Protein AF-A0A661MV82-F1 (afdb_monomer)

Mean predicted aligned error: 4.36 Å

Radius of gyration: 12.03 Å; Cα contacts (8 Å, |Δi|>4): 123; chains: 1; bounding box: 28×21×32 Å

Structure (mmCIF, N/CA/C/O backbone):
data_AF-A0A6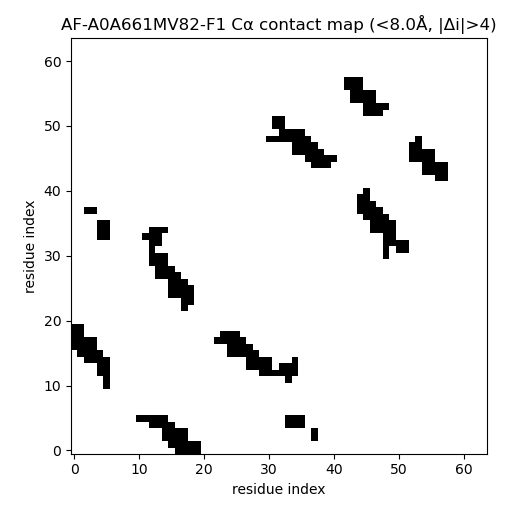61MV82-F1
#
_entry.id   AF-A0A661MV82-F1
#
loop_
_atom_site.group_PDB
_atom_site.id
_atom_site.type_symbol
_atom_site.label_atom_id
_atom_site.label_alt_id
_atom_site.label_comp_id
_atom_site.label_asym_id
_atom_site.label_entity_id
_atom_site.label_seq_id
_atom_site.pdbx_PDB_ins_code
_atom_site.Cartn_x
_atom_site.Cartn_y
_atom_site.Cartn_z
_atom_site.occupancy
_atom_site.B_iso_or_equiv
_atom_site.auth_seq_id
_atom_site.auth_comp_id
_atom_site.auth_asym_id
_atom_site.auth_atom_id
_atom_site.pdbx_PDB_model_num
ATOM 1 N N . VAL A 1 1 ? -11.402 3.042 6.324 1.00 90.94 1 VAL A N 1
ATOM 2 C CA . VAL A 1 1 ? -9.952 3.348 6.386 1.00 90.94 1 VAL A CA 1
ATOM 3 C C . VAL A 1 1 ? -9.563 4.149 5.155 1.00 90.94 1 VAL A C 1
ATOM 5 O O . VAL A 1 1 ? -10.340 4.153 4.209 1.00 90.94 1 VAL A O 1
ATOM 8 N N . ILE A 1 2 ? -8.422 4.829 5.173 1.00 93.44 2 ILE A N 1
ATOM 9 C CA . ILE A 1 2 ? -7.767 5.366 3.974 1.00 93.44 2 ILE A CA 1
ATOM 10 C C . ILE A 1 2 ? -6.587 4.445 3.674 1.00 93.44 2 ILE A C 1
ATOM 12 O O . ILE A 1 2 ? -5.848 4.100 4.597 1.00 93.44 2 ILE A O 1
ATOM 16 N N . VAL A 1 3 ? -6.427 4.038 2.417 1.00 94.44 3 VAL A N 1
ATOM 17 C CA . VAL A 1 3 ? -5.218 3.355 1.952 1.00 94.44 3 VAL A CA 1
ATOM 18 C C . VAL A 1 3 ? -4.497 4.297 1.007 1.00 94.44 3 VAL A C 1
ATOM 20 O O . VAL A 1 3 ? -5.097 4.802 0.064 1.00 94.44 3 VAL A O 1
ATOM 23 N N . THR A 1 4 ? -3.235 4.569 1.303 1.00 93.19 4 THR A N 1
ATOM 24 C CA . THR A 1 4 ? -2.399 5.487 0.530 1.00 93.19 4 THR A CA 1
ATOM 25 C C . THR A 1 4 ? -0.967 4.970 0.492 1.00 93.19 4 THR A C 1
ATOM 27 O O . THR A 1 4 ? -0.598 4.108 1.290 1.00 93.19 4 THR A O 1
ATOM 30 N N . GLY A 1 5 ? -0.151 5.489 -0.411 1.00 88.56 5 GLY A N 1
ATOM 31 C CA . GLY A 1 5 ? 1.269 5.179 -0.502 1.00 88.56 5 GLY A CA 1
ATOM 32 C C . GLY A 1 5 ? 2.052 6.379 -1.021 1.00 88.56 5 GLY A C 1
ATOM 33 O O . GLY A 1 5 ? 1.564 7.503 -0.936 1.00 88.56 5 GLY A O 1
ATOM 34 N N . TYR A 1 6 ? 3.256 6.096 -1.514 1.00 76.06 6 TYR A N 1
ATOM 35 C CA . TYR A 1 6 ? 4.237 7.018 -2.096 1.00 76.06 6 TYR A CA 1
ATOM 36 C C . TYR A 1 6 ?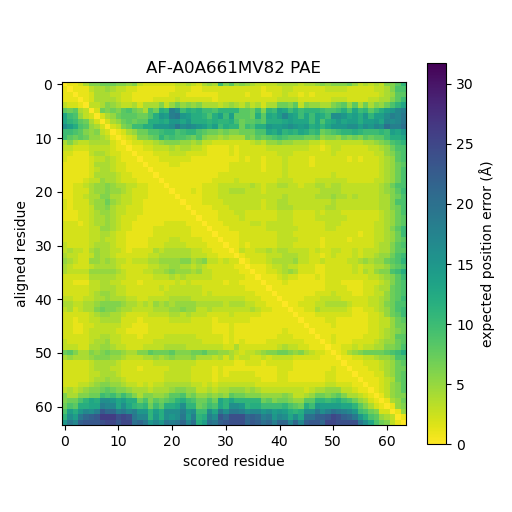 3.633 8.287 -2.727 1.00 76.06 6 TYR A C 1
ATOM 38 O O . TYR A 1 6 ? 2.933 8.223 -3.737 1.00 76.06 6 TYR A O 1
ATOM 46 N N . GLY A 1 7 ? 3.913 9.440 -2.121 1.00 62.91 7 GLY A N 1
ATOM 47 C CA . GLY A 1 7 ? 3.449 10.761 -2.538 1.00 62.91 7 GLY A CA 1
ATOM 48 C C . GLY A 1 7 ? 4.572 11.757 -2.853 1.00 62.91 7 GLY A C 1
ATOM 49 O O . GLY A 1 7 ? 4.279 12.794 -3.451 1.00 62.91 7 GLY A O 1
ATOM 50 N N . PHE A 1 8 ? 5.836 11.477 -2.487 1.00 65.75 8 PHE A N 1
ATOM 51 C CA . PHE A 1 8 ? 6.996 12.340 -2.776 1.00 65.75 8 PHE A CA 1
ATOM 52 C C . PHE A 1 8 ? 8.366 11.617 -2.667 1.00 65.75 8 PHE A C 1
ATOM 54 O O . PHE A 1 8 ? 8.439 10.456 -2.266 1.00 65.75 8 PHE A O 1
ATOM 61 N N . THR A 1 9 ? 9.469 12.295 -3.024 1.00 67.25 9 THR A N 1
ATOM 62 C CA . THR A 1 9 ? 10.845 11.746 -2.998 1.00 67.25 9 THR A CA 1
ATOM 63 C C . THR A 1 9 ? 11.270 11.275 -1.592 1.00 67.25 9 THR A C 1
ATOM 65 O O . THR A 1 9 ? 10.962 11.935 -0.603 1.00 67.25 9 THR A O 1
ATOM 68 N N . ASP A 1 10 ? 12.015 10.161 -1.521 1.00 76.88 10 ASP A N 1
ATOM 69 C CA . ASP A 1 10 ? 12.557 9.487 -0.316 1.00 76.88 10 ASP A CA 1
ATOM 70 C C . ASP A 1 10 ? 11.555 8.819 0.649 1.00 76.88 10 ASP A C 1
ATOM 72 O O . ASP A 1 10 ? 11.949 8.281 1.695 1.00 76.88 10 ASP A O 1
ATOM 76 N N . GLU A 1 11 ? 10.270 8.754 0.299 1.00 8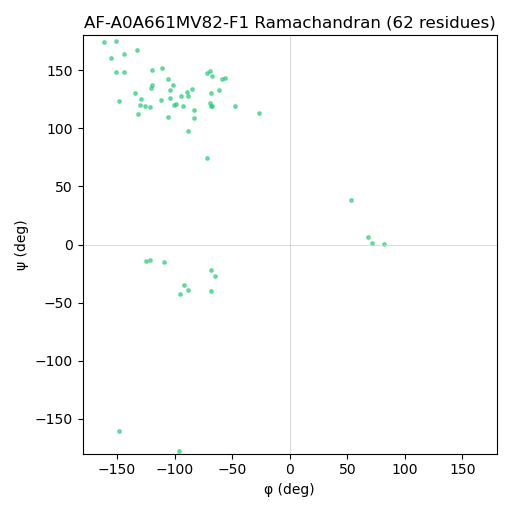1.06 11 GLU A N 1
ATOM 77 C CA . GLU A 1 11 ? 9.329 7.902 1.028 1.00 81.06 11 GLU A CA 1
ATOM 78 C C . GLU A 1 11 ? 9.613 6.410 0.797 1.00 81.06 11 GLU A C 1
ATOM 80 O O . GLU A 1 11 ? 10.121 5.993 -0.243 1.00 81.06 11 GLU A O 1
ATOM 85 N N . LYS A 1 12 ? 9.309 5.581 1.803 1.00 88.81 12 LYS A N 1
ATOM 86 C CA . LYS A 1 12 ? 9.487 4.125 1.712 1.00 88.81 12 LYS A CA 1
ATOM 87 C C . LYS A 1 12 ? 8.444 3.515 0.776 1.00 88.81 12 LYS A C 1
ATOM 89 O O . LYS A 1 12 ? 7.295 3.953 0.768 1.00 88.81 12 LYS A O 1
ATOM 94 N N . ASP A 1 13 ? 8.824 2.442 0.088 1.00 92.44 13 ASP A N 1
ATOM 95 C CA . ASP A 1 13 ? 7.931 1.633 -0.749 1.00 92.44 13 ASP A CA 1
ATOM 96 C C . ASP A 1 13 ? 6.963 0.807 0.118 1.00 92.44 13 ASP A C 1
ATOM 98 O O . ASP A 1 13 ? 7.119 -0.395 0.356 1.00 92.44 13 ASP A O 1
ATOM 102 N N . GLU A 1 14 ? 5.964 1.485 0.678 1.00 93.88 14 GLU A N 1
ATOM 103 C CA . GLU A 1 14 ? 4.939 0.879 1.518 1.00 93.88 14 GLU A CA 1
ATOM 104 C C . GLU A 1 14 ? 3.560 1.517 1.314 1.00 93.88 14 GLU A C 1
ATOM 106 O O . GLU A 1 14 ? 3.411 2.714 1.066 1.00 93.88 14 GLU A O 1
ATOM 111 N N . LEU A 1 15 ? 2.528 0.694 1.474 1.00 94.62 15 LEU A N 1
ATOM 112 C CA . LEU A 1 15 ? 1.154 1.135 1.655 1.00 94.62 15 LEU A CA 1
ATOM 113 C C . LEU A 1 15 ? 0.916 1.435 3.134 1.00 94.62 15 LEU A C 1
ATOM 115 O O . LEU A 1 15 ? 1.235 0.631 4.015 1.00 94.62 15 LEU A O 1
ATOM 119 N N . ASN A 1 16 ? 0.286 2.570 3.399 1.00 94.00 16 ASN A N 1
ATOM 120 C CA . ASN A 1 16 ? -0.172 2.994 4.708 1.00 94.00 16 ASN A CA 1
ATOM 121 C C . ASN A 1 16 ? -1.689 2.816 4.800 1.00 94.00 16 ASN A C 1
ATOM 123 O O . ASN A 1 16 ? -2.442 3.353 3.987 1.00 94.00 16 ASN A O 1
ATOM 127 N N . VAL A 1 17 ? -2.140 2.100 5.832 1.00 94.19 17 VAL A N 1
ATOM 128 C CA . VAL A 1 17 ? -3.560 2.011 6.189 1.00 94.19 17 VAL A CA 1
ATOM 129 C C . VAL A 1 17 ? -3.805 2.947 7.357 1.00 94.19 17 VAL A C 1
ATOM 131 O O . VAL A 1 17 ? -3.208 2.789 8.423 1.00 94.19 17 VAL A O 1
ATOM 134 N N . ILE A 1 18 ? -4.680 3.924 7.162 1.00 93.94 18 ILE A N 1
ATOM 135 C CA . ILE A 1 18 ? -4.912 5.016 8.100 1.00 93.94 18 ILE A CA 1
ATOM 136 C C . ILE A 1 18 ? -6.369 4.990 8.561 1.00 93.94 18 ILE A C 1
ATOM 138 O O . ILE A 1 18 ? -7.308 4.769 7.785 1.00 93.94 18 ILE A O 1
ATOM 142 N N . ASP A 1 19 ? -6.566 5.204 9.855 1.00 93.75 19 ASP A N 1
ATOM 143 C CA . ASP A 1 19 ? -7.874 5.464 10.425 1.00 93.75 19 ASP A CA 1
ATOM 144 C C . ASP A 1 19 ? -8.382 6.824 9.930 1.00 93.75 19 ASP A C 1
ATOM 146 O O . ASP A 1 19 ? -7.770 7.862 10.177 1.00 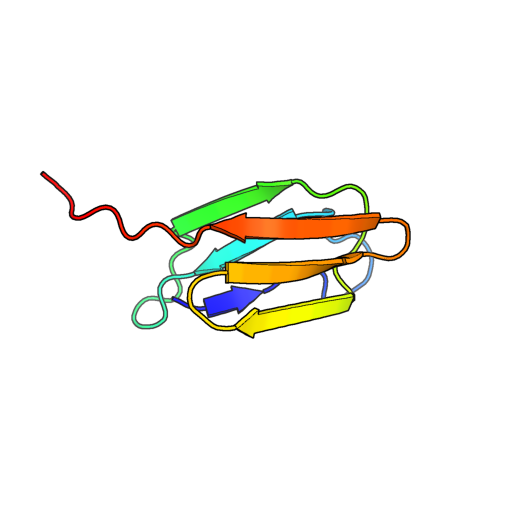93.75 19 ASP A O 1
ATOM 150 N N . ARG A 1 20 ? -9.515 6.821 9.224 1.00 93.00 20 ARG A N 1
ATOM 151 C CA . ARG A 1 20 ? -10.049 8.033 8.583 1.00 93.00 20 ARG A CA 1
ATOM 152 C C . ARG A 1 20 ? -10.544 9.091 9.571 1.00 93.00 20 ARG A C 1
ATOM 154 O O . ARG A 1 20 ? -10.705 10.233 9.170 1.00 93.00 20 ARG A O 1
ATOM 161 N N . ALA A 1 21 ? -10.875 8.702 10.801 1.00 95.50 21 ALA A N 1
ATOM 162 C CA . ALA A 1 21 ? -11.460 9.599 11.793 1.00 95.50 21 ALA A CA 1
ATOM 163 C C . ALA A 1 21 ? -10.382 10.254 12.663 1.00 95.50 21 ALA A C 1
ATOM 165 O O . ALA A 1 21 ? -10.521 11.405 13.057 1.00 95.50 21 ALA A O 1
ATOM 166 N N . THR A 1 22 ? -9.306 9.520 12.950 1.00 96.25 22 THR A N 1
ATOM 167 C CA . THR A 1 22 ? -8.251 9.944 13.884 1.00 96.25 22 THR A CA 1
ATOM 168 C C . THR A 1 22 ? -6.932 10.294 13.201 1.00 96.25 22 THR A C 1
ATOM 170 O O . THR A 1 22 ? -6.051 10.862 13.838 1.00 96.25 22 THR A O 1
ATOM 173 N N . GLY A 1 23 ? -6.745 9.908 11.935 1.00 93.62 23 GLY A N 1
ATOM 174 C CA . GLY A 1 23 ? -5.462 10.026 11.236 1.00 93.62 23 GLY A CA 1
ATOM 175 C C . GLY A 1 23 ? -4.395 9.044 11.734 1.00 93.62 23 GLY A C 1
ATOM 176 O O . GLY A 1 23 ? -3.270 9.039 11.236 1.00 93.62 23 GLY A O 1
ATOM 177 N N . ARG A 1 24 ? -4.719 8.176 12.702 1.00 94.69 24 ARG A N 1
ATOM 178 C CA . ARG A 1 24 ? -3.777 7.190 13.234 1.00 94.69 24 ARG A CA 1
ATOM 179 C C . ARG A 1 24 ? -3.465 6.135 12.176 1.00 94.69 24 ARG A C 1
ATOM 181 O O . ARG A 1 24 ? -4.367 5.506 11.625 1.00 94.69 24 ARG A O 1
ATOM 188 N N . ARG A 1 25 ? -2.180 5.865 11.949 1.00 93.12 25 ARG A N 1
ATOM 189 C CA . ARG A 1 25 ? -1.740 4.741 11.113 1.00 93.12 25 ARG A CA 1
ATOM 190 C C . ARG A 1 25 ? -2.062 3.412 11.799 1.00 93.12 25 ARG A C 1
ATOM 192 O O . ARG A 1 25 ? -1.567 3.138 12.888 1.00 93.12 25 ARG A O 1
ATOM 199 N N . LEU A 1 26 ? -2.890 2.603 11.147 1.00 93.44 26 LEU A N 1
ATOM 200 C CA . LEU A 1 26 ? -3.348 1.294 11.611 1.00 93.44 26 LEU A CA 1
ATOM 201 C C . LEU A 1 26 ? -2.403 0.170 11.180 1.00 93.44 26 LEU A C 1
ATOM 203 O O . LEU A 1 26 ? -2.173 -0.765 11.942 1.00 93.44 26 LEU A O 1
ATOM 207 N N . HIS A 1 27 ? -1.867 0.245 9.959 1.00 92.94 27 HIS A N 1
ATOM 208 C CA . HIS A 1 27 ? -1.021 -0.805 9.394 1.00 92.94 27 HIS A CA 1
ATOM 209 C C . HIS A 1 27 ? -0.071 -0.266 8.318 1.00 92.94 27 HIS A C 1
ATOM 211 O O . HIS A 1 27 ? -0.300 0.809 7.757 1.00 92.94 27 HIS A O 1
ATOM 217 N N . ARG A 1 28 ? 0.988 -1.038 8.040 1.00 93.69 28 ARG A N 1
ATOM 218 C CA . ARG A 1 28 ? 1.936 -0.813 6.948 1.00 93.69 28 ARG A CA 1
ATOM 219 C C . ARG A 1 28 ? 2.221 -2.110 6.215 1.00 93.69 28 ARG A C 1
ATOM 221 O O . ARG A 1 28 ? 2.591 -3.092 6.854 1.00 93.69 28 ARG A O 1
ATOM 228 N N . GLN A 1 29 ? 2.117 -2.063 4.896 1.00 94.75 29 GLN A N 1
ATOM 229 C CA . GLN A 1 29 ? 2.390 -3.189 4.015 1.00 94.75 29 GLN A CA 1
ATOM 230 C C . GLN A 1 29 ? 3.502 -2.796 3.046 1.00 94.75 29 GLN A C 1
ATOM 232 O O . GLN A 1 29 ? 3.329 -1.871 2.258 1.00 94.75 29 GLN A O 1
ATOM 237 N N . ARG A 1 30 ? 4.640 -3.495 3.091 1.00 94.19 30 ARG A N 1
ATOM 238 C CA . ARG A 1 30 ? 5.723 -3.277 2.121 1.00 94.19 30 ARG A CA 1
ATOM 239 C C . ARG A 1 30 ? 5.293 -3.720 0.725 1.00 94.19 30 ARG A C 1
ATOM 241 O O . ARG A 1 30 ? 4.582 -4.721 0.595 1.00 94.19 30 ARG A O 1
ATOM 248 N N . VAL A 1 31 ? 5.775 -2.997 -0.276 1.00 93.25 31 VAL A N 1
ATOM 249 C CA . VAL A 1 31 ? 5.653 -3.310 -1.704 1.00 93.25 31 VAL A CA 1
ATOM 250 C C . VAL A 1 31 ? 7.025 -3.162 -2.374 1.00 93.25 31 VAL A C 1
ATOM 252 O O . VAL A 1 31 ? 7.964 -2.673 -1.749 1.00 93.25 31 VAL A O 1
ATOM 255 N N . ALA A 1 32 ? 7.167 -3.644 -3.608 1.00 91.62 32 ALA A N 1
ATOM 256 C CA . ALA A 1 32 ? 8.446 -3.669 -4.320 1.00 91.62 32 ALA A CA 1
ATOM 257 C C . ALA A 1 32 ? 8.953 -2.270 -4.702 1.00 91.62 32 ALA A C 1
ATOM 259 O O . ALA A 1 32 ? 10.142 -1.997 -4.567 1.00 91.62 32 ALA A O 1
ATOM 260 N N . SER A 1 33 ? 8.050 -1.388 -5.134 1.00 92.00 33 SER A N 1
ATOM 261 C CA . SER A 1 33 ? 8.347 0.003 -5.478 1.00 92.00 33 SER A CA 1
ATOM 262 C C . SER A 1 33 ? 7.132 0.908 -5.240 1.00 92.00 33 SER A C 1
ATOM 264 O O . SER A 1 33 ? 6.049 0.426 -4.889 1.00 92.00 33 SER A O 1
ATOM 266 N N . GLY A 1 34 ? 7.306 2.218 -5.424 1.00 89.81 34 GLY A N 1
ATOM 267 C CA . GLY A 1 34 ? 6.279 3.233 -5.201 1.00 89.81 34 GLY A CA 1
ATOM 268 C C . GLY A 1 34 ? 4.925 2.881 -5.842 1.00 89.81 34 GLY A C 1
ATOM 269 O O . GLY A 1 34 ? 4.850 2.731 -7.065 1.00 89.81 34 GLY A O 1
ATOM 270 N N . PRO A 1 35 ? 3.839 2.737 -5.055 1.00 92.88 35 PRO A N 1
ATOM 271 C CA . PRO A 1 35 ? 2.507 2.477 -5.592 1.00 92.88 35 PRO A CA 1
ATOM 272 C C . PRO A 1 35 ? 1.974 3.706 -6.340 1.00 92.88 35 PRO A C 1
ATOM 274 O O . PRO A 1 35 ? 1.837 4.777 -5.759 1.00 92.88 35 PRO A O 1
ATOM 277 N N . GLY A 1 36 ? 1.643 3.536 -7.621 1.00 90.69 36 GLY A N 1
ATOM 278 C CA . GLY A 1 36 ? 1.090 4.588 -8.478 1.00 90.69 36 GLY A CA 1
ATOM 279 C C . GLY A 1 36 ? -0.438 4.575 -8.553 1.00 90.69 36 GLY A C 1
ATOM 280 O O . GLY A 1 36 ? -1.069 5.625 -8.467 1.00 90.69 36 GLY A O 1
ATOM 281 N N . TYR A 1 37 ? -1.049 3.390 -8.674 1.00 93.50 37 TYR A N 1
ATOM 282 C CA . TYR A 1 37 ? -2.509 3.238 -8.649 1.00 93.50 37 TYR A CA 1
ATOM 283 C C . TYR A 1 37 ? -2.927 2.327 -7.507 1.00 93.50 37 TYR A C 1
ATOM 285 O O . TYR A 1 37 ? -2.355 1.254 -7.326 1.00 93.50 37 TYR A O 1
ATOM 293 N N . ILE A 1 38 ? -3.951 2.747 -6.769 1.00 95.31 38 ILE A N 1
ATOM 294 C CA . ILE A 1 38 ? -4.562 1.995 -5.675 1.00 95.31 38 ILE A CA 1
ATOM 295 C C . ILE A 1 38 ? -6.072 2.042 -5.903 1.00 95.31 38 ILE A C 1
ATOM 297 O O . ILE A 1 38 ? -6.677 3.111 -5.829 1.00 95.31 38 ILE A O 1
ATOM 301 N N . ILE A 1 39 ? -6.677 0.899 -6.220 1.00 96.12 39 ILE A N 1
ATOM 302 C CA . ILE A 1 39 ? -8.092 0.802 -6.586 1.00 96.12 39 ILE A CA 1
ATOM 303 C C . ILE A 1 39 ? -8.733 -0.291 -5.742 1.00 96.12 39 ILE A C 1
AT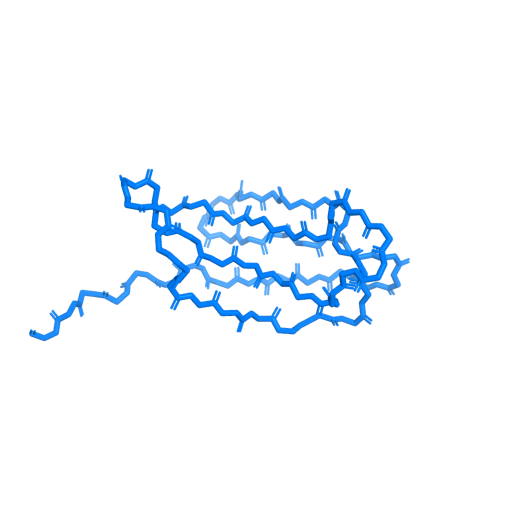OM 305 O O . ILE A 1 39 ? -8.276 -1.432 -5.739 1.00 96.12 39 ILE A O 1
ATOM 309 N N . GLU A 1 40 ? -9.8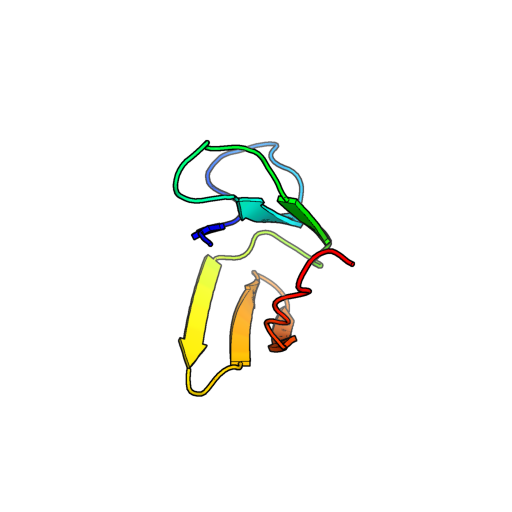01 0.051 -5.030 1.00 94.38 40 GLU A N 1
ATOM 310 C CA . GLU A 1 40 ? -10.659 -0.944 -4.392 1.00 94.38 40 GLU A CA 1
ATOM 311 C C . GLU A 1 40 ? -11.756 -1.360 -5.372 1.00 94.38 40 GLU A C 1
ATOM 313 O O . GLU A 1 40 ? -12.395 -0.517 -6.007 1.00 94.38 40 GLU A O 1
ATOM 318 N N . HIS A 1 41 ? -11.942 -2.668 -5.521 1.00 93.69 41 HIS A N 1
ATOM 319 C CA . HIS A 1 41 ? -13.028 -3.236 -6.296 1.00 93.69 41 HIS A CA 1
ATOM 320 C C . HIS A 1 41 ? -13.454 -4.576 -5.698 1.00 93.69 41 HIS A C 1
ATOM 322 O O . HIS A 1 41 ? -12.648 -5.498 -5.579 1.00 93.69 41 HIS A O 1
ATOM 328 N N . GLN A 1 42 ? -14.740 -4.693 -5.359 1.00 93.19 42 GLN A N 1
ATOM 329 C CA . GLN A 1 42 ? -15.357 -5.932 -4.867 1.00 93.19 42 GLN A CA 1
ATOM 330 C C . GLN A 1 42 ? -14.630 -6.557 -3.658 1.00 93.19 42 GLN A C 1
ATOM 332 O O . GLN A 1 42 ? -14.521 -7.776 -3.545 1.00 93.19 42 GLN A O 1
ATOM 337 N N . GLY A 1 43 ? -14.134 -5.732 -2.731 1.00 89.62 43 GLY A N 1
ATOM 338 C CA . GLY A 1 43 ? -13.448 -6.184 -1.515 1.00 89.62 43 GLY A CA 1
ATOM 339 C C . GLY A 1 43 ? -11.972 -6.534 -1.714 1.00 89.62 43 GLY A C 1
ATOM 340 O O . GLY A 1 43 ? -11.290 -6.903 -0.753 1.00 89.62 43 GLY A O 1
ATOM 341 N N . GLN A 1 44 ? -11.462 -6.387 -2.936 1.00 95.25 44 GLN A N 1
ATOM 342 C CA . GLN A 1 44 ? -10.052 -6.536 -3.258 1.00 95.25 44 GLN A CA 1
ATOM 343 C C . GLN A 1 44 ? -9.422 -5.171 -3.510 1.00 95.25 44 GLN A C 1
ATOM 345 O O . GLN A 1 44 ? -10.025 -4.276 -4.103 1.00 95.25 44 GLN A O 1
ATOM 350 N N . LEU A 1 45 ? -8.183 -5.020 -3.061 1.00 96.50 45 LEU A N 1
ATOM 351 C CA . LEU A 1 45 ? -7.382 -3.834 -3.294 1.00 96.50 45 LEU A CA 1
ATOM 352 C C . LEU A 1 45 ? -6.317 -4.151 -4.341 1.00 96.50 45 LEU A C 1
ATOM 354 O O . LEU A 1 45 ? -5.362 -4.878 -4.067 1.00 96.50 45 LEU A O 1
ATOM 358 N N . PHE A 1 46 ? -6.485 -3.583 -5.525 1.00 97.56 46 PHE A N 1
ATOM 359 C CA . PHE A 1 46 ? -5.542 -3.667 -6.628 1.00 97.56 46 PHE A CA 1
ATOM 360 C C . PHE A 1 46 ? -4.531 -2.535 -6.503 1.00 97.56 46 PHE A C 1
ATOM 362 O O . PHE A 1 46 ? -4.911 -1.369 -6.370 1.00 97.56 46 PHE A O 1
ATOM 369 N N . VAL A 1 47 ? -3.245 -2.874 -6.539 1.00 96.62 47 VAL A N 1
ATOM 370 C CA . VAL A 1 47 ? -2.158 -1.903 -6.412 1.00 96.62 47 VAL A CA 1
ATOM 371 C C . VAL A 1 47 ? -1.155 -2.113 -7.530 1.00 96.62 47 VAL A C 1
ATOM 373 O O . VAL A 1 47 ? -0.555 -3.178 -7.622 1.00 96.62 47 VAL A O 1
ATOM 376 N N . ARG A 1 48 ? -0.950 -1.085 -8.352 1.00 95.56 48 ARG A N 1
ATOM 377 C CA . ARG A 1 48 ? 0.122 -1.047 -9.350 1.00 95.56 48 ARG A CA 1
ATOM 378 C C . ARG A 1 48 ? 1.293 -0.251 -8.802 1.00 95.56 48 ARG A C 1
ATOM 380 O O . ARG A 1 48 ? 1.124 0.929 -8.486 1.00 95.56 48 ARG A O 1
ATOM 387 N N . THR A 1 49 ? 2.458 -0.877 -8.718 1.00 93.62 49 THR A N 1
ATOM 388 C CA . THR A 1 49 ? 3.746 -0.211 -8.488 1.00 93.62 49 THR A CA 1
ATOM 389 C C . THR A 1 49 ? 4.453 0.029 -9.824 1.00 93.62 49 THR A C 1
ATOM 391 O O . THR A 1 49 ? 3.893 -0.253 -10.887 1.00 93.62 49 THR A O 1
ATOM 394 N N . TYR A 1 50 ? 5.666 0.583 -9.810 1.00 90.19 50 TYR A N 1
ATOM 395 C CA . TYR A 1 50 ? 6.424 0.797 -11.049 1.00 90.19 50 TYR A CA 1
ATOM 396 C C . TYR A 1 50 ? 6.820 -0.508 -11.750 1.00 90.19 50 TYR A C 1
ATOM 398 O O . TYR A 1 50 ? 6.986 -0.527 -12.967 1.00 90.19 50 TYR A O 1
ATOM 406 N N . ASP A 1 51 ? 6.971 -1.587 -10.989 1.00 90.31 51 ASP A N 1
ATOM 407 C CA . ASP A 1 51 ? 7.560 -2.852 -11.423 1.00 90.31 51 ASP A CA 1
ATOM 408 C C . ASP A 1 51 ? 6.657 -4.077 -11.206 1.00 90.31 51 ASP A C 1
ATOM 410 O O . ASP A 1 51 ? 6.933 -5.137 -11.770 1.00 90.31 51 ASP A O 1
ATOM 414 N N . GLN A 1 52 ? 5.585 -3.962 -10.414 1.00 95.06 52 GLN A N 1
ATOM 415 C CA . GLN A 1 52 ? 4.745 -5.095 -10.036 1.00 95.06 52 GLN A CA 1
ATOM 416 C C . GLN A 1 52 ? 3.286 -4.698 -9.762 1.00 95.06 52 GLN A C 1
ATOM 418 O O . GLN A 1 52 ? 2.980 -3.626 -9.246 1.00 95.06 52 GLN A O 1
ATOM 423 N N . ASP A 1 53 ? 2.370 -5.618 -10.056 1.00 97.31 53 ASP A N 1
ATOM 424 C CA . ASP A 1 53 ? 0.971 -5.513 -9.647 1.00 97.31 53 ASP A CA 1
ATOM 425 C C . ASP A 1 53 ? 0.714 -6.421 -8.427 1.00 97.31 53 ASP A C 1
ATOM 427 O O . ASP A 1 53 ? 1.162 -7.570 -8.375 1.00 97.31 53 ASP A O 1
ATOM 431 N N . TYR A 1 54 ? -0.031 -5.907 -7.449 1.00 96.69 54 TYR A N 1
ATOM 432 C CA . TYR A 1 54 ? -0.471 -6.615 -6.249 1.00 96.69 54 TYR A CA 1
ATOM 433 C C . TYR A 1 54 ? -1.994 -6.657 -6.171 1.00 96.69 54 TYR A C 1
ATOM 435 O O . TYR A 1 54 ? -2.685 -5.716 -6.567 1.00 96.69 54 TYR A O 1
ATOM 443 N N . VAL A 1 55 ? -2.506 -7.720 -5.554 1.00 97.25 55 VAL A N 1
ATOM 444 C CA . VAL A 1 55 ? -3.898 -7.809 -5.110 1.00 97.25 55 VAL A CA 1
ATOM 445 C C . VAL A 1 55 ? -3.898 -8.160 -3.630 1.00 97.25 55 VAL A C 1
ATOM 447 O O . VAL A 1 55 ? -3.379 -9.204 -3.233 1.00 97.25 55 VAL A O 1
ATOM 450 N N . PHE A 1 56 ? -4.472 -7.285 -2.811 1.00 95.50 56 PHE A N 1
ATOM 451 C CA . PHE A 1 56 ? -4.627 -7.494 -1.376 1.00 95.50 56 PHE A CA 1
ATOM 452 C C . PHE A 1 56 ? -6.094 -7.704 -1.009 1.00 95.50 56 PHE A C 1
ATOM 454 O O . PHE A 1 56 ? -7.000 -7.166 -1.643 1.00 95.50 56 PHE A O 1
ATOM 461 N N . GLU A 1 57 ? -6.327 -8.447 0.067 1.00 92.81 57 GLU A N 1
ATOM 462 C CA . GLU A 1 57 ? -7.638 -8.542 0.706 1.00 92.81 57 GLU A CA 1
ATOM 463 C C . GLU A 1 57 ? -7.721 -7.521 1.847 1.00 92.81 57 GLU A C 1
ATOM 465 O O . GLU A 1 57 ? -6.851 -7.490 2.726 1.00 92.81 57 GLU A O 1
ATOM 470 N N . LEU A 1 58 ? -8.769 -6.692 1.870 1.00 87.00 58 LEU A N 1
ATOM 471 C CA . LEU A 1 58 ? -8.961 -5.731 2.953 1.00 87.00 58 LEU A CA 1
ATOM 472 C C . LEU A 1 58 ? -9.744 -6.368 4.106 1.00 87.00 58 LEU A C 1
ATOM 474 O O . LEU A 1 58 ? -10.973 -6.404 4.106 1.00 87.00 58 LEU A O 1
ATOM 478 N N . ARG A 1 59 ? -9.026 -6.840 5.129 1.00 83.56 59 ARG A N 1
ATOM 479 C CA . ARG A 1 59 ? -9.645 -7.434 6.323 1.00 83.56 59 ARG A CA 1
A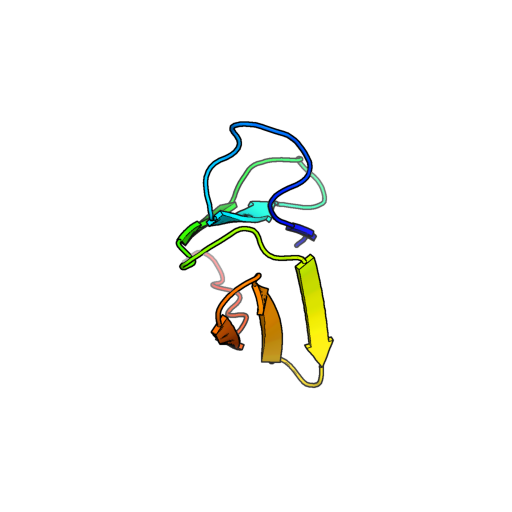TOM 480 C C . ARG A 1 59 ? -9.854 -6.405 7.426 1.00 83.56 59 ARG A C 1
ATOM 482 O O . ARG A 1 59 ? -8.895 -5.871 7.983 1.00 83.56 59 ARG A O 1
ATOM 489 N N . VAL A 1 60 ? -11.110 -6.191 7.810 1.00 73.38 60 VAL A N 1
ATOM 490 C CA . VAL A 1 60 ? -11.450 -5.478 9.046 1.00 73.38 60 VAL A CA 1
ATOM 491 C C . VAL A 1 60 ? -11.387 -6.482 10.192 1.00 73.38 60 VAL A C 1
ATOM 493 O O . VAL A 1 60 ? -12.229 -7.369 10.294 1.00 73.38 60 VAL A O 1
ATOM 496 N N . ARG A 1 61 ? -10.379 -6.365 11.061 1.00 69.12 61 ARG A N 1
ATOM 497 C CA . ARG A 1 61 ? -10.418 -7.053 12.355 1.00 69.12 61 ARG A CA 1
ATOM 498 C C . ARG A 1 61 ? -11.222 -6.197 13.323 1.00 69.12 61 ARG A C 1
ATOM 500 O O . ARG A 1 61 ? -10.792 -5.098 13.663 1.00 69.12 61 ARG A O 1
ATOM 507 N N . SER A 1 62 ? -12.360 -6.708 13.777 1.00 55.06 62 SER A N 1
ATOM 508 C CA . SER A 1 62 ? -12.959 -6.234 15.022 1.00 55.06 62 SER A CA 1
ATOM 509 C C . SER A 1 62 ? -11.965 -6.515 16.148 1.00 55.06 62 SER A C 1
ATOM 511 O O . SER A 1 62 ? -11.382 -7.602 16.196 1.00 55.06 62 SER A O 1
ATOM 513 N N . ALA A 1 63 ? -11.716 -5.527 17.007 1.00 54.81 63 ALA A N 1
ATOM 514 C CA . ALA A 1 63 ? -11.008 -5.791 18.254 1.00 54.81 63 ALA A CA 1
ATOM 515 C C . ALA A 1 63 ? -11.773 -6.878 19.041 1.00 54.81 63 ALA A C 1
ATOM 517 O O . ALA A 1 63 ? -13.005 -6.902 18.944 1.00 54.81 63 ALA A O 1
ATOM 518 N N . PRO A 1 64 ? -11.079 -7.790 19.747 1.00 53.22 64 PRO A N 1
ATOM 519 C CA . PRO A 1 64 ? -11.732 -8.637 20.739 1.00 53.22 64 PRO A CA 1
ATOM 520 C C . PRO A 1 64 ? -12.366 -7.796 21.854 1.00 53.22 64 PRO A C 1
ATOM 522 O O . PRO A 1 64 ? -11.862 -6.675 22.112 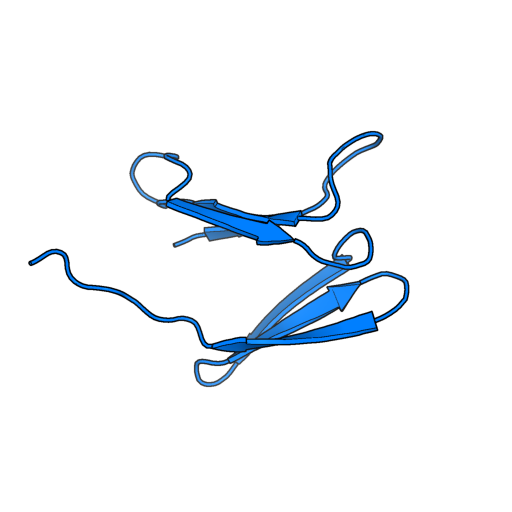1.00 53.22 64 PRO A O 1
#

Solvent-accessible surface area (backbone atoms only — not comparable to full-atom values): 4006 Å² total; per-residue (Å²): 114,43,79,48,50,47,85,61,92,91,57,66,38,34,40,40,32,24,37,75,89,78,68,46,74,75,48,77,45,80,49,96,39,49,46,77,46,79,44,79,55,96,68,32,36,40,32,33,30,84,85,50,78,49,78,44,77,76,78,85,77,76,79,132

Secondary structure (DSSP, 8-state):
-EEE---STT--SEEEEE-TTT--EEEEEE-SS---EEEEETTEEEEE-SS-EEEEE-------

Nearest PDB structures (foldseek):
  4v16-assembly1_A  TM=8.158E-01  e=6.246E-02  Kluyveromyces lactis
  3vu4-assembly3_B  TM=7.460E-01  e=7.027E-02  Kluyveromyces marxianus
  3vu4-assembly3_A  TM=7.444E-01  e=9.435E-02  Kluyveromyces marxianus
  8afq-assembly1_C  TM=7.618E-01  e=1.604E-01  Saccharomyces cerevisiae
  5ltd-assembly2_B  TM=7.179E-01  e=1.425E-01  Ogataea angusta

pLDDT: mean 88.81, std 10.97, range [53.22, 97.56]

Sequence (64 aa):
VIVTGYGFTDEKD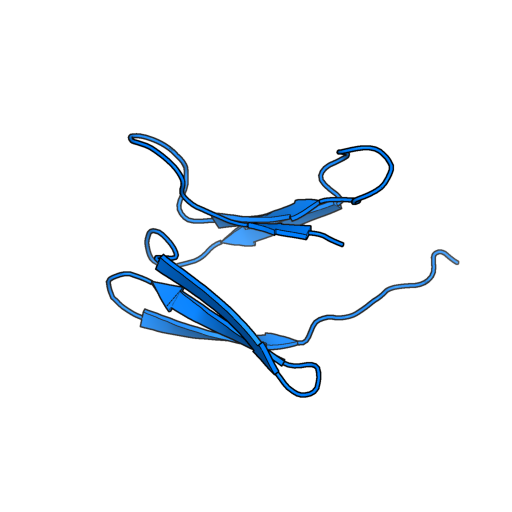ELNVIDRATGRRLHRQRVASGPGYIIEHQGQLFVRTYDQDYVFELRVRSAP

Foldseek 3Di:
DDWDWDDDPPGAQWIWDADPPPRDTPDIDHDPATWDDWDDDPQWTWTDGPPDIDIDGDDDDDDD